Protein AF-A0A0G1RRF4-F1 (afdb_monomer)

Solvent-accessible surface area (backbone atoms only — not comparable to full-atom values): 3349 Å² total; per-residue (Å²): 111,70,72,56,51,50,52,52,44,57,52,57,74,69,53,66,74,80,63,78,45,68,93,48,52,88,81,45,55,74,68,52,51,54,46,48,76,72,38,50,70,58,53,51,43,50,54,52,49,60,73,64,52,133

Sequence (54 aa):
FKGFLRKCVEALQKLPDRGILAGMGELLDDKQKTWVKVNLRKDTIFLLKLKLAP

Secondary structure (DSSP, 8-state):
-HHHHHHHHHHHHH--STTTTTTTGGGS-HHHHHHIIIIIHHHHHHHHHHHH--

pLDDT: mean 93.89, std 4.43, range [76.44, 98.06]

Mean predicted aligned error: 3.02 Å

Radius of gyration: 12.81 Å; Cα contacts (8 Å, |Δi|>4): 21; chains: 1; bounding box: 31×17×36 Å

Foldseek 3Di:
DLVVLVVVLVVLVPDDLVCLCPVPVVVDDPVRVVCSSPPVSVVSSVVSVVVNDD

Organism: NCBI:txid1618617

Structure (mmCIF, N/CA/C/O backbone):
data_AF-A0A0G1RRF4-F1
#
_entry.id   AF-A0A0G1RRF4-F1
#
loop_
_atom_site.group_PDB
_atom_site.id
_atom_site.type_symbol
_atom_site.label_atom_id
_atom_si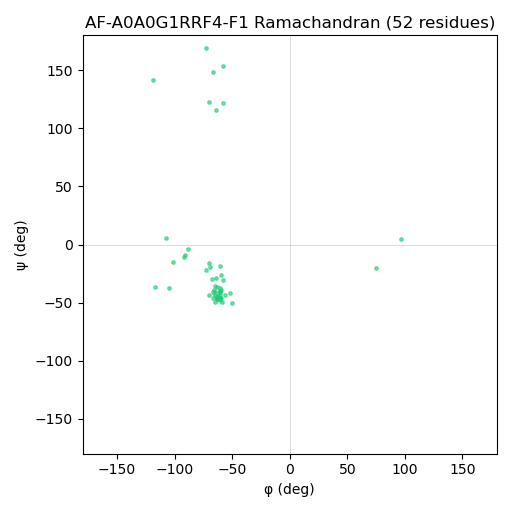te.label_alt_id
_atom_site.label_comp_id
_atom_site.label_asym_id
_atom_site.label_entity_id
_atom_site.label_seq_id
_atom_site.pdbx_PDB_ins_code
_atom_site.Cartn_x
_atom_site.Cartn_y
_atom_site.Cartn_z
_atom_site.occupancy
_atom_site.B_iso_or_equiv
_atom_site.auth_seq_id
_atom_site.auth_comp_id
_atom_site.auth_asym_id
_atom_site.auth_atom_id
_atom_site.pdbx_PDB_model_num
ATOM 1 N N . PHE A 1 1 ? -16.521 9.848 7.787 1.00 86.44 1 PHE A N 1
ATOM 2 C CA . PHE A 1 1 ? -15.324 9.417 7.023 1.00 86.44 1 PHE A CA 1
ATOM 3 C C . PHE A 1 1 ? -14.814 8.001 7.331 1.00 86.44 1 PHE A C 1
ATOM 5 O O . PHE A 1 1 ? -14.401 7.336 6.390 1.00 86.44 1 PHE A O 1
ATOM 12 N N . LYS A 1 2 ? -14.871 7.475 8.573 1.00 93.31 2 LYS A N 1
ATOM 13 C CA . LYS A 1 2 ? -14.338 6.125 8.905 1.00 93.31 2 LYS A CA 1
ATOM 14 C C . LYS A 1 2 ? -14.855 4.990 7.997 1.00 93.31 2 LYS A C 1
ATOM 16 O O . LYS A 1 2 ? -14.073 4.156 7.559 1.00 93.31 2 LYS A O 1
ATOM 21 N N . GLY A 1 3 ? -16.148 4.983 7.658 1.00 96.69 3 GLY A N 1
ATOM 22 C CA . GLY A 1 3 ? -16.720 3.982 6.743 1.00 96.69 3 GLY A CA 1
ATOM 23 C C . GLY A 1 3 ? -16.138 4.028 5.323 1.00 96.69 3 GLY A C 1
ATOM 24 O O . GLY A 1 3 ? -15.905 2.982 4.728 1.00 96.69 3 GLY A O 1
ATOM 25 N N . PHE A 1 4 ? -15.838 5.222 4.805 1.00 96.56 4 PHE A N 1
ATOM 26 C CA . PHE A 1 4 ? -15.195 5.389 3.498 1.00 96.56 4 PHE A CA 1
ATOM 27 C C . PHE A 1 4 ? -13.764 4.837 3.507 1.00 96.56 4 PHE A C 1
ATOM 29 O O . PHE A 1 4 ? -13.414 4.039 2.645 1.00 96.56 4 PHE A O 1
ATOM 36 N N . LEU A 1 5 ? -12.974 5.164 4.538 1.00 96.56 5 LEU A N 1
ATOM 37 C CA . LEU A 1 5 ? -11.602 4.659 4.670 1.00 96.56 5 LEU A CA 1
ATOM 38 C C . LEU A 1 5 ? -11.547 3.127 4.760 1.00 96.56 5 LEU A C 1
ATOM 40 O O . LEU A 1 5 ? -10.664 2.519 4.161 1.00 96.56 5 LEU A O 1
ATOM 44 N N . ARG A 1 6 ? -12.508 2.486 5.443 1.00 97.25 6 ARG A N 1
ATOM 45 C CA . ARG A 1 6 ? -12.611 1.014 5.461 1.00 97.25 6 ARG A CA 1
ATOM 46 C C . ARG A 1 6 ? -12.855 0.440 4.067 1.00 97.25 6 ARG A C 1
ATOM 48 O O . ARG A 1 6 ? -12.139 -0.473 3.671 1.00 97.25 6 ARG A O 1
ATOM 55 N N . LYS A 1 7 ? -13.778 1.028 3.297 1.00 98.00 7 LYS A N 1
ATOM 56 C CA . LYS A 1 7 ? -14.022 0.620 1.903 1.00 98.00 7 LYS A CA 1
ATOM 57 C C . LYS A 1 7 ? -12.767 0.763 1.035 1.00 98.00 7 LYS A C 1
ATOM 59 O O . LYS A 1 7 ? -12.488 -0.121 0.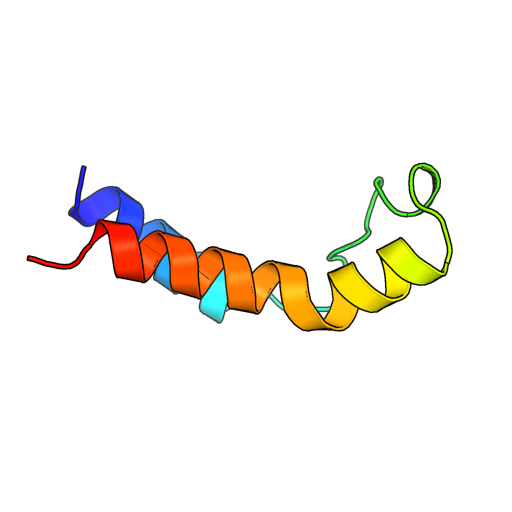232 1.00 98.00 7 LYS A O 1
ATOM 6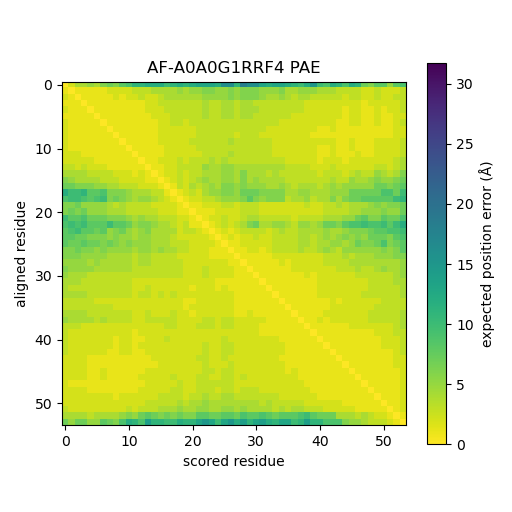4 N N . CYS A 1 8 ? -11.978 1.825 1.219 1.00 97.62 8 CYS A N 1
ATOM 65 C CA . CYS A 1 8 ? -10.700 1.988 0.518 1.00 97.62 8 CYS A CA 1
ATOM 66 C C . CYS A 1 8 ? -9.693 0.888 0.884 1.00 97.62 8 CYS A C 1
ATOM 68 O O . CYS A 1 8 ? -9.053 0.333 -0.005 1.00 97.62 8 CYS A O 1
ATOM 70 N N . VAL A 1 9 ? -9.566 0.545 2.172 1.00 97.88 9 VAL A N 1
ATOM 71 C CA . VAL A 1 9 ? -8.684 -0.545 2.629 1.00 97.88 9 VAL A CA 1
ATOM 72 C C . VAL A 1 9 ? -9.101 -1.880 2.011 1.00 97.88 9 VAL A C 1
ATOM 74 O O . VAL A 1 9 ? -8.257 -2.580 1.457 1.00 97.88 9 VAL A O 1
ATOM 77 N N . GLU A 1 10 ? -10.392 -2.212 2.056 1.00 97.69 10 GLU A N 1
ATOM 78 C CA . GLU A 1 10 ? -10.925 -3.452 1.481 1.00 97.69 10 GLU A CA 1
ATOM 79 C C . GLU A 1 10 ? -10.704 -3.530 -0.035 1.00 97.69 10 GLU A C 1
ATOM 81 O O . GLU A 1 10 ? -10.333 -4.585 -0.553 1.00 97.69 10 GLU A O 1
ATOM 86 N N . ALA A 1 11 ? -10.898 -2.416 -0.748 1.00 96.62 11 ALA A N 1
ATOM 87 C CA . ALA A 1 11 ? -10.645 -2.337 -2.183 1.00 96.62 11 ALA A CA 1
ATOM 88 C C . ALA A 1 11 ? -9.160 -2.562 -2.504 1.00 96.62 11 AL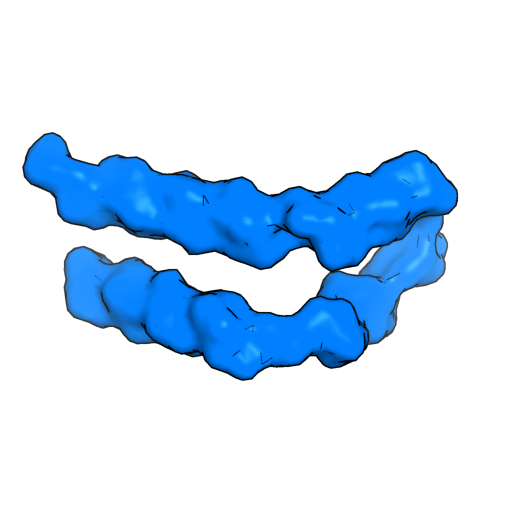A A C 1
ATOM 90 O O . ALA A 1 11 ? -8.832 -3.371 -3.370 1.00 96.62 11 ALA A O 1
ATOM 91 N N . LEU A 1 12 ? -8.256 -1.909 -1.766 1.00 95.69 12 LEU A N 1
ATOM 92 C CA . LEU A 1 12 ? -6.813 -2.054 -1.960 1.00 95.69 12 LEU A CA 1
ATOM 93 C C . LEU A 1 12 ? -6.319 -3.468 -1.639 1.00 95.69 12 LEU A C 1
ATOM 95 O O . LEU A 1 12 ? -5.447 -3.962 -2.339 1.00 95.69 12 LEU A O 1
ATOM 99 N N . GLN A 1 13 ? -6.878 -4.152 -0.636 1.00 95.38 13 GLN A N 1
ATOM 100 C CA . GLN A 1 13 ? -6.503 -5.538 -0.314 1.00 95.38 13 GLN A CA 1
ATOM 101 C C . GLN A 1 13 ? -6.844 -6.535 -1.429 1.00 95.38 13 GLN A C 1
ATOM 103 O O . GLN A 1 13 ? -6.168 -7.552 -1.561 1.00 95.38 13 GLN A O 1
ATOM 108 N N . LYS A 1 14 ? -7.884 -6.252 -2.220 1.00 94.62 14 LYS A N 1
ATOM 109 C CA . LYS A 1 14 ? -8.332 -7.098 -3.337 1.00 94.62 14 LYS A CA 1
ATOM 110 C C . LYS A 1 14 ? -7.691 -6.714 -4.671 1.00 94.62 14 LYS A C 1
ATOM 112 O O . LYS A 1 14 ? -7.842 -7.447 -5.645 1.00 94.62 14 LYS A O 1
ATOM 117 N N . LEU A 1 15 ? -7.003 -5.574 -4.731 1.00 90.25 15 LEU A N 1
ATOM 118 C CA . LEU A 1 15 ? -6.386 -5.086 -5.956 1.00 90.25 15 LEU A CA 1
ATOM 119 C C . LEU A 1 15 ? -5.190 -5.980 -6.324 1.00 90.25 15 LEU A C 1
ATOM 121 O O . LEU A 1 15 ? -4.274 -6.102 -5.508 1.00 90.25 15 LEU A O 1
ATOM 125 N N . PRO A 1 16 ? -5.149 -6.588 -7.521 1.00 87.19 16 PRO A N 1
ATOM 126 C CA . PRO A 1 16 ? -3.986 -7.345 -7.966 1.00 87.19 16 PRO A CA 1
ATOM 127 C C . PRO A 1 16 ? -2.786 -6.416 -8.190 1.00 87.19 16 PRO A C 1
ATOM 129 O O . PRO A 1 16 ? -2.939 -5.275 -8.615 1.00 87.19 16 PRO A O 1
ATOM 132 N N . ASP A 1 17 ? -1.569 -6.919 -7.969 1.00 83.88 17 ASP A N 1
ATOM 133 C CA . ASP A 1 17 ? -0.345 -6.143 -8.247 1.00 83.88 17 ASP A CA 1
ATOM 134 C C . ASP A 1 17 ? -0.117 -5.926 -9.750 1.00 83.88 17 ASP A C 1
ATOM 136 O O . ASP A 1 17 ? 0.606 -5.019 -10.176 1.00 83.88 17 ASP A O 1
ATOM 140 N N . ARG A 1 18 ? -0.758 -6.759 -10.580 1.00 84.38 18 ARG A N 1
ATOM 141 C CA . ARG A 1 18 ? -0.752 -6.614 -12.033 1.00 84.38 18 ARG A CA 1
ATOM 142 C C . ARG A 1 18 ? -1.443 -5.299 -12.397 1.00 84.38 18 ARG A C 1
ATOM 144 O O . ARG A 1 18 ? -2.639 -5.145 -12.191 1.00 84.38 18 ARG A O 1
ATOM 151 N N . GLY A 1 19 ? -0.681 -4.385 -12.989 1.00 85.38 19 GLY A N 1
ATOM 152 C CA . GLY A 1 19 ? -1.194 -3.098 -13.458 1.00 85.38 19 GLY A CA 1
ATOM 153 C C . GLY A 1 19 ? -0.993 -1.931 -12.493 1.00 85.38 19 GLY A C 1
ATOM 154 O O . GLY A 1 19 ? -1.397 -0.828 -12.830 1.00 85.38 19 GLY A O 1
ATOM 155 N N . ILE A 1 20 ? -0.302 -2.108 -11.358 1.00 90.81 20 ILE A N 1
ATOM 156 C CA . ILE A 1 20 ? -0.007 -0.999 -10.424 1.00 90.81 20 ILE A CA 1
ATOM 157 C C . ILE A 1 20 ? 0.823 0.142 -11.054 1.00 90.81 20 ILE A C 1
ATOM 159 O O . ILE A 1 20 ? 0.849 1.256 -10.543 1.00 90.81 20 ILE A O 1
ATOM 163 N N . LEU A 1 21 ? 1.485 -0.131 -12.183 1.00 93.00 21 LEU A N 1
ATOM 164 C CA . LEU A 1 21 ? 2.239 0.837 -12.986 1.00 93.00 21 LEU A CA 1
ATOM 165 C C . LEU A 1 21 ? 1.556 1.201 -14.313 1.00 93.00 21 LEU A C 1
ATOM 167 O O . LEU A 1 21 ? 2.171 1.882 -15.133 1.00 93.00 21 LEU A O 1
ATOM 171 N N . ALA A 1 22 ? 0.331 0.733 -14.568 1.00 91.06 22 ALA A N 1
ATOM 172 C CA . ALA A 1 22 ? -0.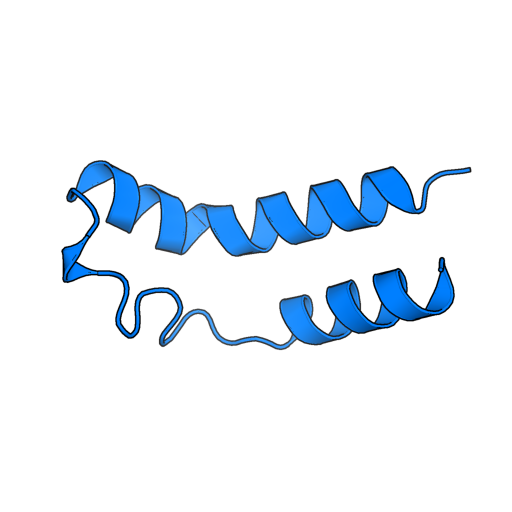364 1.026 -15.818 1.00 91.06 22 ALA A CA 1
ATOM 173 C C . ALA A 1 22 ? -0.499 2.549 -15.996 1.00 91.06 22 ALA A C 1
ATOM 175 O O . ALA A 1 22 ? -1.011 3.236 -15.116 1.00 91.06 22 ALA A O 1
ATOM 176 N N . GLY A 1 23 ? 0.033 3.078 -17.100 1.00 87.81 23 GLY A N 1
ATOM 177 C CA . GLY A 1 23 ? 0.061 4.514 -17.404 1.00 87.81 23 GLY A CA 1
ATOM 178 C C . GLY A 1 23 ? 1.084 5.347 -16.616 1.00 87.81 23 GLY A C 1
ATOM 179 O O . GLY A 1 23 ? 1.466 6.410 -17.083 1.0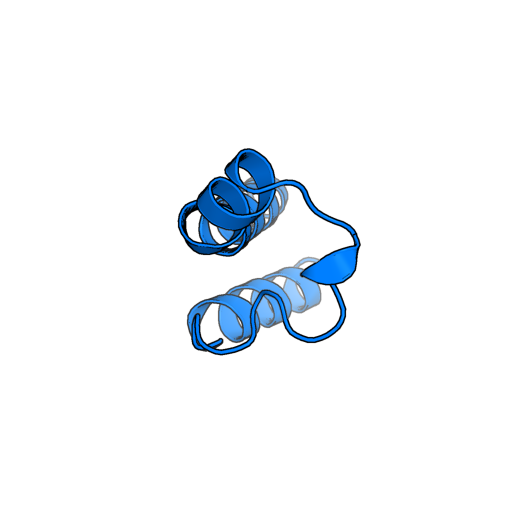0 87.81 23 GLY A O 1
ATOM 180 N N . MET A 1 24 ? 1.578 4.878 -15.464 1.00 89.38 24 MET A N 1
ATOM 181 C CA . MET A 1 24 ? 2.555 5.625 -14.652 1.00 89.38 24 MET A CA 1
ATOM 182 C C . MET A 1 24 ? 3.999 5.146 -14.812 1.00 89.38 24 MET A C 1
ATOM 184 O O . MET A 1 24 ? 4.920 5.838 -14.391 1.00 89.38 24 MET A O 1
ATOM 188 N N . GLY A 1 25 ? 4.219 3.963 -15.390 1.00 91.19 25 GLY A N 1
ATOM 189 C CA . GLY A 1 25 ? 5.556 3.378 -15.509 1.00 91.19 25 GLY A CA 1
ATOM 190 C C . GLY A 1 25 ? 6.551 4.260 -16.268 1.00 91.19 25 GLY A C 1
ATOM 191 O O . GLY A 1 25 ? 7.732 4.233 -15.952 1.00 91.19 25 GLY A O 1
ATOM 192 N N . GLU A 1 26 ? 6.086 5.063 -17.221 1.00 93.00 26 GLU A N 1
ATOM 193 C CA . GLU A 1 26 ? 6.930 5.965 -18.018 1.00 93.00 26 GLU A CA 1
ATOM 194 C C . GLU A 1 26 ? 7.430 7.180 -17.224 1.00 93.00 26 GLU A C 1
ATOM 196 O O . GLU A 1 26 ? 8.457 7.757 -17.563 1.00 93.00 26 GLU A O 1
ATOM 201 N N . LEU A 1 27 ? 6.739 7.535 -16.137 1.00 95.25 27 LEU A N 1
ATOM 202 C CA . LEU A 1 27 ? 7.064 8.685 -15.289 1.00 95.25 27 LEU A CA 1
ATOM 203 C C . LEU A 1 27 ? 8.055 8.344 -14.170 1.00 95.25 27 LEU A C 1
ATOM 205 O O . LEU A 1 27 ? 8.426 9.221 -13.393 1.00 95.25 27 LEU A O 1
ATOM 209 N N . LEU A 1 28 ? 8.429 7.069 -14.042 1.00 95.88 28 LEU A N 1
ATOM 210 C CA . LEU A 1 28 ? 9.195 6.552 -12.915 1.00 95.88 28 LEU A CA 1
ATOM 211 C C . LEU A 1 28 ? 10.534 5.977 -13.371 1.00 95.88 28 LEU A C 1
ATOM 213 O O . LEU A 1 28 ? 10.622 5.270 -14.379 1.00 95.88 28 LEU A O 1
ATOM 217 N N . ASP A 1 29 ? 11.568 6.209 -12.571 1.00 97.06 29 ASP A N 1
ATOM 218 C CA . ASP A 1 29 ? 12.841 5.513 -12.720 1.00 97.06 29 ASP A CA 1
ATOM 219 C C . ASP A 1 29 ? 12.738 4.042 -12.261 1.00 97.06 29 ASP A C 1
ATOM 221 O O . ASP A 1 29 ? 11.749 3.595 -11.668 1.00 97.06 29 ASP A O 1
ATOM 225 N N . ASP A 1 30 ? 13.766 3.245 -12.545 1.00 95.81 30 ASP A N 1
ATOM 226 C CA . ASP A 1 30 ? 13.732 1.804 -12.275 1.00 95.81 30 ASP A CA 1
ATOM 227 C C . ASP A 1 30 ? 13.716 1.458 -10.780 1.00 95.81 30 ASP A C 1
ATOM 229 O O . ASP A 1 30 ? 13.100 0.463 -10.368 1.00 95.81 30 ASP A O 1
ATOM 233 N N . LYS A 1 31 ? 14.313 2.307 -9.936 1.00 96.62 31 LYS A N 1
ATOM 234 C CA . LYS A 1 31 ? 14.274 2.145 -8.480 1.00 96.62 31 LYS A CA 1
ATOM 235 C C . LYS A 1 31 ? 12.865 2.422 -7.957 1.00 96.62 31 LYS A C 1
ATOM 237 O O . LYS A 1 31 ? 12.345 1.647 -7.152 1.00 96.62 31 LYS A O 1
ATOM 242 N N . GLN A 1 32 ? 12.220 3.474 -8.450 1.00 96.38 32 GLN A N 1
ATOM 243 C CA . GLN A 1 32 ? 10.842 3.829 -8.128 1.00 96.38 32 GLN A CA 1
ATOM 244 C C . GLN A 1 32 ? 9.868 2.748 -8.59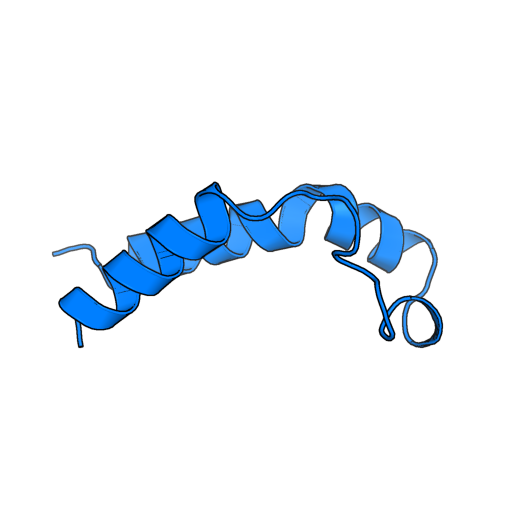5 1.00 96.38 32 GLN A C 1
ATOM 246 O O . GLN A 1 32 ? 9.039 2.300 -7.805 1.00 96.38 32 GLN A O 1
ATOM 251 N N . LYS A 1 33 ? 9.998 2.248 -9.832 1.00 95.38 33 LYS A N 1
ATOM 252 C CA . LYS A 1 33 ? 9.185 1.126 -10.337 1.00 95.38 33 LYS A CA 1
ATOM 253 C C . LYS A 1 33 ? 9.302 -0.100 -9.438 1.00 95.38 33 LYS A C 1
ATOM 255 O O . LYS A 1 33 ? 8.293 -0.740 -9.138 1.00 95.38 33 LYS A O 1
ATOM 260 N N . THR A 1 34 ? 10.520 -0.425 -9.008 1.00 95.19 34 THR A N 1
ATOM 261 C CA . THR A 1 34 ? 10.779 -1.550 -8.101 1.00 95.19 34 THR A CA 1
ATOM 262 C C . THR A 1 34 ? 10.092 -1.332 -6.758 1.00 95.19 34 THR A C 1
ATOM 264 O O . THR A 1 34 ? 9.382 -2.215 -6.278 1.00 95.19 34 THR A O 1
ATOM 267 N N . TRP A 1 35 ? 10.225 -0.137 -6.181 1.00 95.69 35 TRP A N 1
ATOM 268 C CA . TRP A 1 35 ? 9.577 0.198 -4.920 1.00 95.69 35 TRP A CA 1
ATOM 269 C C . TRP A 1 35 ? 8.046 0.147 -5.024 1.00 95.69 35 TRP A C 1
ATOM 271 O O . TRP A 1 35 ? 7.401 -0.466 -4.173 1.00 95.69 35 TRP A O 1
ATOM 281 N N . VAL A 1 36 ? 7.458 0.715 -6.083 1.00 94.69 36 VAL A N 1
ATOM 282 C CA . VAL A 1 36 ? 6.001 0.765 -6.286 1.00 94.69 36 VAL A CA 1
ATOM 283 C C . VAL A 1 36 ? 5.401 -0.636 -6.345 1.00 94.69 36 VAL A C 1
ATOM 285 O O . VAL A 1 36 ? 4.421 -0.905 -5.652 1.00 94.69 36 VAL A O 1
ATOM 288 N N . LYS A 1 37 ? 6.018 -1.546 -7.111 1.00 92.38 37 LYS A N 1
ATOM 289 C CA . LYS A 1 37 ? 5.554 -2.937 -7.250 1.00 92.38 37 LYS A CA 1
ATOM 290 C C . LYS A 1 37 ? 5.521 -3.703 -5.923 1.00 92.38 37 LYS A C 1
ATOM 292 O O . LYS A 1 37 ? 4.765 -4.661 -5.805 1.00 92.38 37 LYS A O 1
ATOM 297 N N . VAL A 1 38 ? 6.342 -3.315 -4.946 1.00 93.75 38 VAL A N 1
ATOM 298 C CA . VAL A 1 38 ? 6.513 -4.061 -3.688 1.00 93.75 38 VAL A CA 1
ATOM 299 C C . VAL A 1 38 ? 5.805 -3.397 -2.505 1.00 93.75 38 VAL A C 1
ATOM 301 O O . VAL A 1 38 ? 5.260 -4.109 -1.653 1.00 93.75 38 VAL A O 1
ATOM 304 N N . ASN A 1 39 ? 5.811 -2.062 -2.443 1.00 95.75 39 ASN A N 1
ATOM 305 C CA . ASN A 1 39 ? 5.503 -1.310 -1.223 1.00 95.75 39 ASN A CA 1
ATOM 306 C C . ASN A 1 39 ? 4.261 -0.425 -1.334 1.00 95.75 39 ASN A C 1
ATOM 308 O O . ASN A 1 39 ? 3.499 -0.375 -0.373 1.00 95.75 39 ASN A O 1
ATOM 312 N N . LEU A 1 40 ? 3.983 0.197 -2.490 1.00 95.06 40 LEU A N 1
ATOM 313 C CA . LEU A 1 40 ? 2.944 1.236 -2.604 1.00 95.06 40 LEU A CA 1
ATOM 314 C C . LEU A 1 40 ? 1.597 0.804 -2.002 1.00 95.06 40 LEU A C 1
ATOM 316 O O . LEU A 1 40 ? 1.029 1.510 -1.168 1.00 95.06 40 LEU A O 1
ATOM 320 N N . ARG A 1 41 ? 1.095 -0.380 -2.373 1.00 95.44 41 ARG A N 1
ATOM 321 C CA . ARG A 1 41 ? -0.178 -0.904 -1.849 1.00 95.44 41 ARG A CA 1
ATOM 322 C C . ARG A 1 41 ? -0.116 -1.177 -0.342 1.00 95.44 41 ARG A C 1
ATOM 324 O O . ARG A 1 41 ? -1.062 -0.849 0.371 1.00 95.44 41 ARG A O 1
ATOM 331 N N . LYS A 1 42 ? 0.978 -1.775 0.144 1.00 96.00 42 LYS A N 1
ATOM 332 C CA . LYS A 1 42 ? 1.161 -2.138 1.561 1.00 96.00 42 LYS A CA 1
ATOM 333 C C . LYS A 1 42 ? 1.203 -0.889 2.435 1.00 96.00 42 LYS A C 1
ATOM 335 O O . LYS A 1 42 ? 0.442 -0.796 3.398 1.00 96.00 42 LYS A O 1
ATOM 340 N N . ASP A 1 43 ? 2.014 0.082 2.037 1.00 97.50 43 ASP A N 1
ATOM 341 C CA . ASP A 1 43 ? 2.212 1.331 2.764 1.00 97.50 43 ASP A CA 1
ATOM 342 C C . ASP A 1 43 ? 0.931 2.167 2.753 1.00 97.50 43 ASP A C 1
ATOM 344 O O . ASP A 1 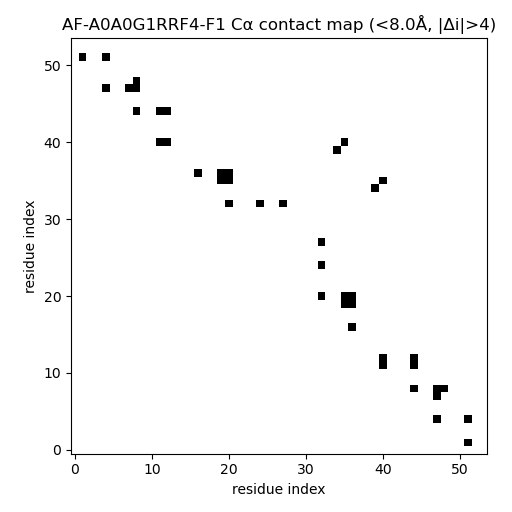43 ? 0.510 2.675 3.790 1.00 97.50 43 ASP A O 1
ATOM 348 N N . THR A 1 44 ? 0.223 2.219 1.619 1.00 96.88 44 THR A N 1
ATOM 349 C CA . THR A 1 44 ? -1.081 2.898 1.540 1.00 96.88 44 THR A CA 1
ATOM 350 C C . THR A 1 44 ? -2.104 2.265 2.486 1.00 96.88 44 THR A C 1
ATOM 352 O O . THR A 1 44 ? -2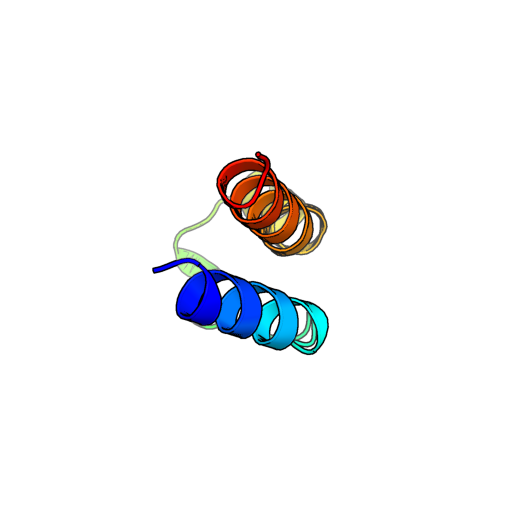.781 2.976 3.230 1.00 96.88 44 THR A O 1
ATOM 355 N N . ILE A 1 45 ? -2.209 0.930 2.519 1.00 97.69 45 ILE A N 1
ATOM 356 C CA . ILE A 1 45 ? -3.102 0.228 3.456 1.00 97.69 45 ILE A CA 1
ATOM 357 C C . ILE A 1 45 ? -2.719 0.534 4.908 1.00 97.69 45 ILE A C 1
ATOM 359 O O . ILE A 1 45 ? -3.604 0.775 5.732 1.00 97.69 45 ILE A O 1
ATOM 363 N N . PHE A 1 46 ? -1.424 0.532 5.229 1.00 97.88 46 PHE A N 1
ATOM 364 C CA . PHE A 1 46 ? -0.931 0.869 6.562 1.00 97.88 46 PHE A CA 1
ATOM 365 C C . PHE A 1 46 ? -1.345 2.288 6.972 1.00 97.88 46 PHE A C 1
ATOM 367 O O . PHE A 1 46 ? -1.948 2.462 8.030 1.00 97.88 46 PHE A O 1
ATOM 374 N N . LEU A 1 47 ? -1.116 3.285 6.114 1.00 98.06 47 LEU A N 1
ATOM 375 C CA . LEU A 1 47 ? -1.472 4.682 6.377 1.00 98.06 47 LEU A CA 1
ATOM 376 C C . LEU A 1 47 ? -2.983 4.870 6.581 1.00 98.06 47 LEU A C 1
ATOM 378 O O . LEU A 1 47 ? -3.406 5.586 7.491 1.00 98.06 47 LEU A O 1
ATOM 382 N N . LEU A 1 48 ? -3.812 4.195 5.780 1.00 97.56 48 LEU A N 1
ATOM 383 C CA . LEU A 1 48 ? -5.268 4.236 5.937 1.00 97.56 48 LEU A CA 1
ATOM 384 C C . LEU A 1 48 ? -5.724 3.604 7.259 1.00 97.56 48 LEU A C 1
ATOM 386 O O . LEU A 1 48 ? -6.606 4.147 7.925 1.00 97.56 48 LEU A O 1
ATOM 390 N N . LYS A 1 49 ? -5.114 2.484 7.667 1.00 96.88 49 LYS A N 1
ATOM 391 C CA . LYS A 1 49 ? -5.378 1.854 8.969 1.00 96.88 49 LYS A CA 1
ATOM 392 C C . LYS A 1 49 ? -4.921 2.734 10.130 1.00 96.88 49 LYS A C 1
ATOM 394 O O . LYS A 1 49 ? -5.654 2.851 11.106 1.00 96.88 49 LYS A O 1
ATOM 399 N N . LEU A 1 50 ? -3.776 3.403 10.001 1.00 97.25 50 LEU A N 1
ATOM 400 C CA . LEU A 1 50 ? -3.279 4.352 10.997 1.00 97.25 50 LEU A CA 1
ATOM 401 C C . LEU A 1 50 ? -4.264 5.513 11.199 1.00 97.25 50 LEU A C 1
ATOM 403 O O . LEU A 1 50 ? -4.541 5.894 12.328 1.00 97.25 50 LEU A O 1
ATOM 407 N N . LYS A 1 51 ? -4.873 6.027 10.123 1.00 96.06 51 LYS A N 1
ATOM 408 C CA . LYS A 1 51 ? -5.938 7.044 10.212 1.00 96.06 51 LYS A CA 1
ATOM 409 C C . LYS A 1 51 ? -7.266 6.527 10.777 1.00 96.06 51 LYS A C 1
ATOM 411 O O . LYS A 1 51 ? -8.120 7.334 11.137 1.00 96.06 51 LYS A O 1
ATOM 416 N N . LEU A 1 52 ? -7.463 5.211 10.835 1.00 94.69 52 LEU A N 1
ATOM 417 C CA . LEU A 1 52 ? -8.619 4.568 11.467 1.00 94.69 52 LEU A CA 1
ATOM 418 C C . LEU A 1 52 ? -8.387 4.225 12.944 1.00 94.69 52 LEU A C 1
ATOM 420 O O . LEU A 1 52 ? -9.356 3.829 13.600 1.00 94.69 52 LEU A O 1
ATOM 424 N N . ALA A 1 53 ? -7.153 4.357 13.441 1.00 88.94 53 ALA A N 1
ATOM 425 C CA . ALA A 1 53 ? -6.825 4.139 14.843 1.00 88.94 53 ALA A CA 1
ATOM 426 C C . ALA A 1 53 ? -7.661 5.064 15.763 1.00 88.94 53 ALA A C 1
ATOM 428 O O . ALA A 1 53 ? -8.150 6.097 15.287 1.00 88.94 53 ALA A O 1
ATOM 429 N N . PRO A 1 54 ? -7.905 4.654 17.023 1.00 76.44 54 PRO A N 1
ATOM 430 C CA . PRO A 1 54 ? -8.695 5.416 17.990 1.00 76.44 54 PRO A CA 1
ATOM 431 C C . PRO A 1 54 ? -8.214 6.853 18.181 1.00 76.44 54 PRO A C 1
ATOM 433 O O . PRO A 1 54 ? -6.982 7.055 18.256 1.00 76.44 54 PRO A O 1
#